Protein AF-A0A2G5T8M6-F1 (afdb_monomer)

Foldseek 3Di:
DDDPPVVVVVVVVVVVVVVVPPDVPVWCPQQVVLQVVQVVVVHDGDDAPPVVQVVVCVVQVVPLADDQDPCCCVPNDPQWNKWKWDQDPPRHTDIPPDCVQSNDNQWDHWYKDQGQYPVHGRMIMITTHGDDPDDDPPPDDDDDD

Sequence (145 aa):
MKFPLSLTAVLLICIILTMAKLPDEEFDKCRKAVNRFRKEAGLGELKEDKQETARLEKTFVPGTKNCPTKDHLKNGLDGFTVTRIGQGHRLEPVIVPNMNSILSQNVKTFACLDLDCKDHHDVFFAFIKNGVAGKSIRSGKSEKA

Mean predicted aligned error: 13.64 Å

pLDDT: mean 73.92, std 18.18, range [37.69, 93.94]

Nearest PDB structures (foldseek):
  6th6-assembly1_Ac  TM=4.012E-01  e=5.946E-01  Thermococcus kodakarensis KOD1
  7zag-assembly1_Z  TM=3.215E-01  e=6.345E-01  Pyrococcus abyssi GE5
  8bsi-assembly1_SC  TM=3.628E-01  e=8.780E-01  Giardia duodenalis
  6xu8-assembly1_AD  TM=3.619E-01  e=4.454E+00  Drosophila melanogaster

Secondary structure (DSSP, 8-state):
----HHHHHHHHHHHHHHHTTTTTTTTTHHHHHHHHHHHHTTPPPPPP-HHHHHHHHHHHSTTS--PPPHHHHHH-BTTBEEEEEEE-TTSSEEEES-STTTT-TTEEEEEEEEE--SS-SSEEEEEEEEPP-------------

Structure (mmCIF, N/CA/C/O backbone):
data_AF-A0A2G5T8M6-F1
#
_entry.id   AF-A0A2G5T8M6-F1
#
loop_
_atom_site.group_PDB
_atom_site.id
_atom_site.type_symbol
_atom_site.label_atom_id
_atom_site.label_alt_id
_atom_site.label_comp_id
_atom_site.label_asym_id
_atom_site.label_entity_id
_atom_site.label_seq_id
_atom_site.pdbx_PDB_ins_code
_atom_site.Cartn_x
_atom_site.Cartn_y
_atom_site.Cartn_z
_atom_site.occupancy
_atom_site.B_iso_or_equiv
_atom_site.auth_seq_id
_atom_site.auth_comp_id
_atom_site.auth_asym_id
_atom_site.auth_atom_id
_atom_site.pdbx_PDB_model_num
ATOM 1 N N . MET A 1 1 ? 33.771 15.531 47.118 1.00 42.00 1 MET A N 1
ATOM 2 C CA . MET A 1 1 ? 32.510 15.640 46.354 1.00 42.00 1 MET A CA 1
ATOM 3 C C . MET A 1 1 ? 32.335 14.357 45.550 1.00 42.00 1 MET A C 1
ATOM 5 O O . MET A 1 1 ? 33.109 14.122 44.635 1.00 42.00 1 MET A O 1
ATOM 9 N N . LYS A 1 2 ? 31.424 13.467 45.962 1.00 50.03 2 LYS A N 1
ATOM 10 C CA . LYS A 1 2 ? 31.137 12.210 45.252 1.00 50.03 2 LYS A CA 1
ATOM 11 C C . LYS A 1 2 ? 30.003 12.494 44.269 1.00 50.03 2 LYS A C 1
ATOM 13 O O . LYS A 1 2 ? 28.843 12.507 44.664 1.00 50.03 2 LYS A O 1
ATOM 18 N N . PHE A 1 3 ? 30.348 12.817 43.027 1.00 52.00 3 PHE A N 1
ATOM 19 C CA . PHE A 1 3 ? 29.362 12.933 41.954 1.00 52.00 3 PHE A CA 1
ATOM 20 C C . PHE A 1 3 ? 28.689 11.568 41.755 1.00 52.00 3 PHE A C 1
ATOM 22 O O . PHE A 1 3 ? 29.392 10.552 41.761 1.00 52.00 3 PHE A O 1
ATOM 29 N N . PRO A 1 4 ? 27.354 11.494 41.622 1.00 53.22 4 PRO A N 1
ATOM 30 C CA . PRO A 1 4 ? 26.682 10.216 41.507 1.00 53.22 4 PRO A CA 1
ATOM 31 C C . PRO A 1 4 ? 26.970 9.658 40.114 1.00 53.22 4 PRO A C 1
ATOM 33 O O . PRO A 1 4 ? 26.330 10.039 39.137 1.00 53.22 4 PRO A O 1
ATOM 36 N N . LEU A 1 5 ? 27.904 8.707 40.042 1.00 55.94 5 LEU A N 1
ATOM 37 C CA . LEU A 1 5 ? 28.184 7.873 38.863 1.00 55.94 5 LEU A CA 1
ATOM 38 C C . LEU A 1 5 ? 26.905 7.225 38.277 1.00 55.94 5 LEU A C 1
ATOM 40 O O . LEU A 1 5 ? 26.883 6.781 37.136 1.00 55.94 5 LEU A O 1
ATOM 44 N N . SER A 1 6 ? 25.826 7.186 39.066 1.00 62.31 6 SER A N 1
ATOM 45 C CA . SER A 1 6 ? 24.507 6.686 38.689 1.00 62.31 6 SER A CA 1
ATOM 46 C C . SER A 1 6 ? 23.722 7.624 37.766 1.00 62.31 6 SER A C 1
ATOM 48 O O . SER A 1 6 ? 22.959 7.131 36.941 1.00 62.31 6 SER A O 1
ATOM 50 N N . LEU A 1 7 ? 23.859 8.950 37.890 1.00 59.50 7 LEU A N 1
ATOM 51 C CA . LEU A 1 7 ? 23.027 9.879 37.111 1.00 59.50 7 LEU A CA 1
ATOM 52 C C . LEU A 1 7 ? 23.501 9.945 35.652 1.00 59.50 7 LEU A C 1
ATOM 54 O O . LEU A 1 7 ? 22.691 9.984 34.731 1.00 59.50 7 LEU A O 1
ATOM 58 N N . THR A 1 8 ? 24.819 9.884 35.447 1.00 65.00 8 THR A N 1
ATOM 59 C CA . THR A 1 8 ? 25.445 9.824 34.120 1.00 65.00 8 THR A CA 1
ATOM 60 C C . THR A 1 8 ? 25.131 8.516 33.398 1.00 65.00 8 THR A C 1
ATOM 62 O O . THR A 1 8 ? 24.855 8.544 32.203 1.00 65.00 8 THR A O 1
ATOM 65 N N . ALA A 1 9 ? 25.095 7.385 34.110 1.00 68.88 9 ALA A N 1
ATOM 66 C CA . ALA A 1 9 ? 24.703 6.097 33.536 1.00 68.88 9 ALA A CA 1
ATOM 67 C C . ALA A 1 9 ? 23.231 6.084 33.086 1.00 68.88 9 ALA A C 1
ATOM 69 O O . ALA A 1 9 ? 22.932 5.636 31.981 1.00 68.88 9 ALA A O 1
ATOM 70 N N . VAL A 1 10 ? 22.315 6.631 33.894 1.00 69.44 10 VAL A N 1
ATOM 71 C CA . VAL A 1 10 ? 20.891 6.743 33.527 1.00 69.44 10 VAL A CA 1
ATOM 72 C C . VAL A 1 10 ? 20.698 7.690 32.341 1.00 69.44 10 VAL A C 1
ATOM 74 O O . VAL A 1 10 ? 19.954 7.365 31.421 1.00 69.44 10 VAL A O 1
ATOM 77 N N . LEU A 1 11 ? 21.407 8.822 32.310 1.00 67.50 11 LEU A N 1
ATOM 78 C CA . LEU A 1 11 ? 21.383 9.745 31.171 1.00 67.50 11 LEU A CA 1
ATOM 79 C C . LEU A 1 11 ? 21.892 9.085 29.886 1.00 67.50 11 LEU A C 1
ATOM 81 O O . LEU A 1 11 ? 21.255 9.230 28.848 1.00 67.50 11 LEU A O 1
ATOM 85 N N . LEU A 1 12 ? 22.982 8.315 29.950 1.00 68.12 12 LEU A N 1
ATOM 86 C CA . LEU A 1 12 ? 23.502 7.573 28.799 1.00 68.12 12 LEU A CA 1
ATOM 87 C C . LEU A 1 12 ? 22.513 6.513 28.305 1.00 68.12 12 LEU A C 1
ATOM 89 O O . LEU A 1 12 ? 22.286 6.421 27.104 1.00 68.12 12 LEU A O 1
ATOM 93 N N . ILE A 1 13 ? 21.870 5.765 29.205 1.00 70.38 13 ILE A N 1
ATOM 94 C CA . ILE A 1 13 ? 20.832 4.791 28.835 1.00 70.38 13 ILE A CA 1
ATOM 95 C C . ILE A 1 13 ? 19.632 5.499 28.192 1.00 70.38 13 ILE A C 1
ATOM 97 O O . ILE A 1 13 ? 19.138 5.039 27.167 1.00 70.38 13 ILE A O 1
ATOM 101 N N . CYS A 1 14 ? 19.193 6.639 28.730 1.00 64.00 14 CYS A N 1
ATOM 102 C CA . CYS A 1 14 ? 18.116 7.435 28.140 1.00 64.00 14 CYS A CA 1
ATOM 103 C C . CYS A 1 14 ? 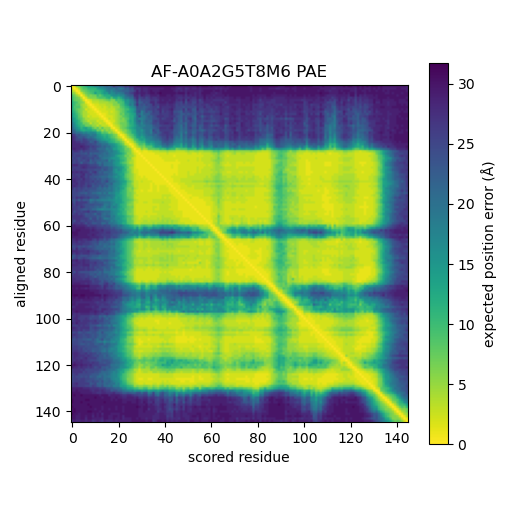18.483 7.968 26.750 1.00 64.00 14 CYS A C 1
ATOM 105 O O . CYS A 1 14 ? 17.648 7.891 25.857 1.00 64.00 14 CYS A O 1
ATOM 107 N N . ILE A 1 15 ? 19.716 8.448 26.548 1.00 65.81 15 ILE A N 1
ATOM 108 C CA . ILE A 1 15 ? 20.209 8.918 25.243 1.00 65.81 15 ILE A CA 1
ATOM 109 C C . ILE A 1 15 ? 20.293 7.759 24.242 1.00 65.81 15 ILE A C 1
ATOM 111 O O . ILE A 1 15 ? 19.884 7.904 23.095 1.00 65.81 15 ILE A O 1
ATOM 115 N N . ILE A 1 16 ? 20.777 6.589 24.663 1.00 64.00 16 ILE A N 1
ATOM 116 C CA . ILE A 1 16 ? 20.832 5.396 23.807 1.00 64.00 16 ILE A CA 1
ATOM 117 C C . ILE A 1 16 ? 19.413 4.928 23.453 1.00 64.00 16 ILE A C 1
ATOM 119 O O . ILE A 1 16 ? 19.153 4.596 22.301 1.00 64.00 16 ILE A O 1
ATOM 123 N N . LEU A 1 17 ? 18.470 4.956 24.401 1.00 59.03 17 LEU A N 1
ATOM 124 C CA . LEU A 1 17 ? 17.067 4.592 24.168 1.00 59.03 17 LEU A CA 1
ATOM 125 C C . LEU A 1 17 ? 16.308 5.605 23.299 1.00 59.03 17 LEU A C 1
ATOM 127 O O . LEU A 1 17 ? 15.393 5.204 22.580 1.00 59.03 17 LEU A O 1
ATOM 131 N N . THR A 1 18 ? 16.644 6.898 23.353 1.00 56.44 18 THR A N 1
ATOM 132 C CA . THR A 1 18 ? 16.053 7.906 22.459 1.00 56.44 18 THR A CA 1
ATOM 133 C C . THR A 1 18 ? 16.664 7.845 21.065 1.00 56.44 18 THR A C 1
ATOM 135 O O . THR A 1 18 ? 15.915 7.885 20.098 1.00 56.44 18 THR A O 1
ATOM 138 N N . MET A 1 19 ? 17.980 7.654 20.940 1.00 53.56 19 MET A N 1
ATOM 139 C CA . MET A 1 19 ? 18.649 7.486 19.643 1.00 53.56 19 MET A CA 1
ATOM 140 C C . MET A 1 19 ? 18.258 6.169 18.952 1.00 53.56 19 MET A C 1
ATOM 142 O O . MET A 1 19 ? 18.075 6.148 17.741 1.00 53.56 19 MET A O 1
ATOM 146 N N . ALA A 1 20 ? 18.033 5.085 19.704 1.00 52.62 20 ALA A N 1
ATOM 147 C CA . ALA A 1 20 ? 17.538 3.816 19.157 1.00 52.62 20 ALA A CA 1
ATOM 148 C C . ALA A 1 20 ? 16.081 3.884 18.652 1.00 52.62 20 ALA A C 1
ATOM 150 O O . ALA A 1 20 ? 15.625 2.962 17.980 1.00 52.62 20 ALA A O 1
ATOM 151 N N . LYS A 1 21 ? 15.340 4.956 18.972 1.00 46.03 21 LYS A N 1
ATOM 152 C CA . LYS A 1 21 ? 13.961 5.178 18.509 1.00 46.03 21 LYS A CA 1
ATOM 153 C C . LYS A 1 21 ? 13.849 5.967 17.204 1.00 46.03 21 LYS A C 1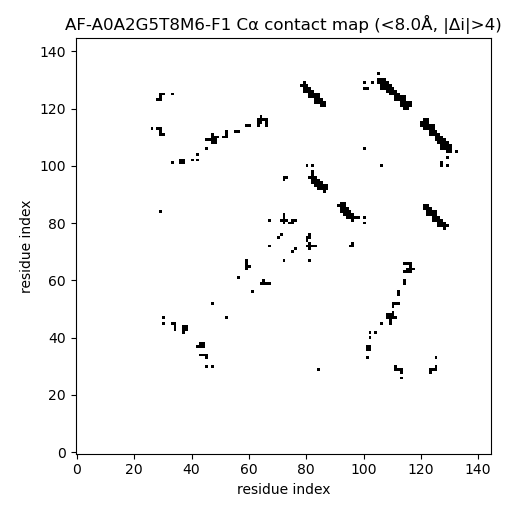
ATOM 155 O O . LYS A 1 21 ? 12.729 6.148 16.736 1.00 46.03 21 LYS A O 1
ATOM 160 N N . LEU A 1 22 ? 14.952 6.413 16.602 1.00 49.09 22 LEU A N 1
ATOM 161 C CA . LEU A 1 22 ? 14.919 7.054 15.286 1.00 49.09 22 LEU A CA 1
ATOM 162 C C . LEU A 1 22 ? 15.501 6.120 14.220 1.00 49.09 22 LEU A C 1
ATOM 164 O O . LEU A 1 22 ? 16.714 6.053 14.036 1.00 49.09 22 LEU A O 1
ATOM 168 N N . PRO A 1 23 ? 14.610 5.399 13.520 1.00 44.50 23 PRO A N 1
ATOM 169 C CA . PRO A 1 23 ? 14.640 5.485 12.062 1.00 44.50 23 PRO A CA 1
ATOM 170 C C . PRO A 1 23 ? 13.253 5.707 11.429 1.00 44.50 23 PRO A C 1
ATOM 172 O O . PRO A 1 23 ? 13.159 5.803 10.212 1.00 44.50 23 PRO A O 1
ATOM 175 N N . ASP A 1 24 ? 12.173 5.829 12.208 1.00 45.50 24 ASP A N 1
ATOM 176 C CA . ASP A 1 24 ? 10.802 5.820 11.660 1.00 45.50 24 ASP A CA 1
ATOM 177 C C . ASP A 1 24 ? 10.415 7.077 10.844 1.00 45.50 24 ASP A C 1
ATOM 179 O O . ASP A 1 24 ? 9.384 7.071 10.170 1.00 45.50 24 ASP A O 1
ATOM 183 N N . GLU A 1 25 ? 11.198 8.164 10.874 1.00 44.16 25 GLU A N 1
ATOM 184 C CA . GLU A 1 25 ? 10.837 9.404 10.164 1.00 44.16 25 GLU A CA 1
ATOM 185 C C . GLU A 1 25 ? 11.123 9.381 8.652 1.00 44.16 25 GLU A C 1
ATOM 187 O O . GLU A 1 25 ? 10.387 10.032 7.901 1.00 44.16 25 GLU A O 1
ATOM 192 N N . GLU A 1 26 ? 12.121 8.623 8.180 1.00 44.72 26 GLU A N 1
ATOM 193 C CA . GLU A 1 26 ? 12.451 8.558 6.744 1.00 44.72 26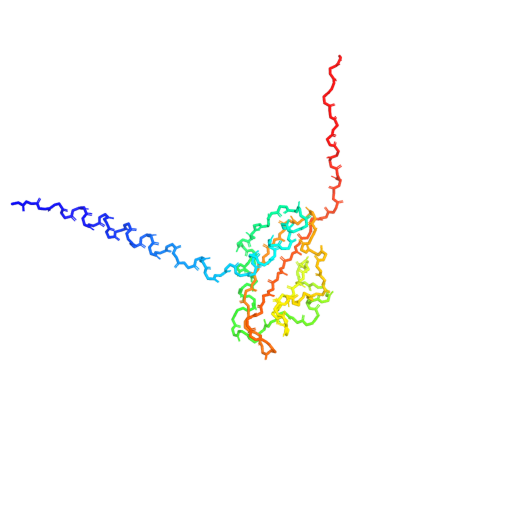 GLU A CA 1
ATOM 194 C C . GLU A 1 26 ? 11.577 7.570 5.956 1.00 44.72 26 GLU A C 1
ATOM 196 O O . GLU A 1 26 ? 11.303 7.817 4.781 1.00 44.72 26 GLU A O 1
ATOM 201 N N . PHE A 1 27 ? 11.059 6.516 6.598 1.00 51.91 27 PHE A N 1
ATOM 202 C CA . PHE A 1 27 ? 10.323 5.419 5.942 1.00 51.91 27 PHE A CA 1
ATOM 203 C C . PHE A 1 27 ? 8.816 5.668 5.747 1.00 51.91 27 PHE A C 1
ATOM 205 O O . PHE A 1 27 ? 8.073 4.775 5.353 1.00 51.91 27 PHE A O 1
ATOM 212 N N . ASP A 1 28 ? 8.329 6.881 6.015 1.00 73.56 28 ASP A N 1
ATOM 213 C CA . ASP A 1 28 ? 6.888 7.161 6.063 1.00 73.56 28 ASP A CA 1
ATOM 214 C C . ASP A 1 28 ? 6.328 7.820 4.785 1.00 73.56 28 ASP A C 1
ATOM 216 O O . ASP A 1 28 ? 5.219 8.355 4.779 1.00 73.56 28 ASP A O 1
ATOM 220 N N . LYS A 1 29 ? 7.084 7.865 3.681 1.00 81.94 29 LYS A N 1
ATOM 221 C CA . LYS A 1 29 ? 6.657 8.609 2.480 1.00 81.94 29 LYS A CA 1
ATOM 222 C C . LYS A 1 29 ? 5.441 7.964 1.816 1.00 81.94 29 LYS A C 1
ATOM 224 O O . LYS A 1 29 ? 4.459 8.666 1.552 1.00 81.94 29 LYS A O 1
ATOM 229 N N . CYS A 1 30 ? 5.459 6.644 1.621 1.00 86.50 30 CYS A N 1
ATOM 230 C CA . CYS A 1 30 ? 4.326 5.902 1.066 1.00 86.50 30 CYS A CA 1
ATOM 231 C C . CYS A 1 30 ? 3.050 6.083 1.900 1.00 86.50 30 CYS A C 1
ATOM 233 O O . CYS A 1 30 ? 2.013 6.504 1.377 1.00 86.50 30 CYS A O 1
ATOM 235 N N . ARG A 1 31 ? 3.116 5.837 3.215 1.00 89.81 31 ARG A N 1
ATOM 236 C CA . ARG A 1 31 ? 1.948 5.945 4.097 1.00 89.81 31 ARG A CA 1
ATOM 237 C C . ARG A 1 31 ? 1.432 7.375 4.191 1.00 89.81 31 ARG A C 1
ATOM 239 O O . ARG A 1 31 ? 0.220 7.572 4.090 1.00 89.81 31 ARG A O 1
ATOM 246 N N . LYS A 1 32 ? 2.308 8.380 4.292 1.00 88.31 32 LYS A N 1
ATOM 247 C CA . LYS A 1 32 ? 1.905 9.797 4.222 1.00 88.31 32 LYS A CA 1
ATOM 248 C C . LYS A 1 32 ? 1.185 10.119 2.912 1.00 88.31 32 LYS A C 1
ATOM 250 O O . LYS A 1 32 ? 0.149 10.782 2.946 1.00 88.31 32 LYS A O 1
ATOM 255 N N . ALA A 1 33 ? 1.67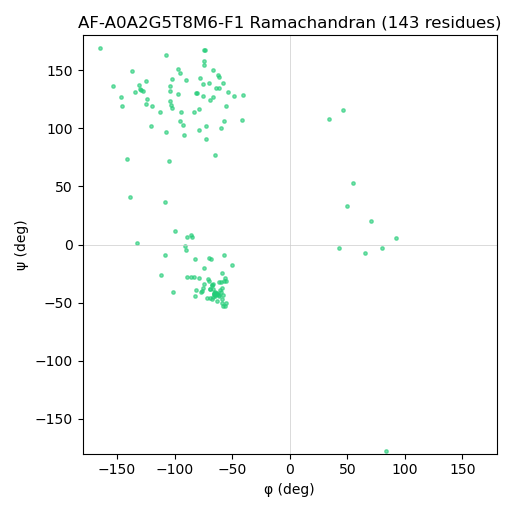9 9.633 1.771 1.00 86.69 33 ALA A N 1
ATOM 256 C CA . ALA A 1 33 ? 1.036 9.857 0.477 1.00 86.69 33 ALA A CA 1
ATOM 257 C C . ALA A 1 33 ? -0.361 9.218 0.412 1.00 86.69 33 ALA A C 1
ATOM 259 O O . ALA A 1 33 ? -1.328 9.893 0.061 1.00 86.69 33 ALA A O 1
ATOM 260 N N . VAL A 1 34 ? -0.486 7.950 0.815 1.00 89.81 34 VAL A N 1
ATOM 261 C CA . VAL A 1 34 ? -1.768 7.226 0.867 1.00 89.81 34 VAL A CA 1
ATOM 262 C C . VAL A 1 34 ? -2.765 7.931 1.790 1.00 89.81 34 VAL A C 1
ATOM 264 O O . VAL A 1 34 ? -3.916 8.159 1.410 1.00 89.81 34 VAL A O 1
ATOM 267 N N . ASN A 1 35 ? -2.331 8.322 2.988 1.00 92.00 35 ASN A N 1
ATOM 268 C CA . ASN A 1 35 ? -3.199 8.965 3.971 1.00 92.00 35 ASN A CA 1
ATOM 269 C C . ASN A 1 35 ? -3.600 10.387 3.575 1.00 92.00 35 ASN A C 1
ATOM 271 O O . ASN A 1 35 ? -4.722 10.792 3.877 1.00 92.00 35 ASN A O 1
ATOM 275 N N . ARG A 1 36 ? -2.762 11.119 2.829 1.00 89.56 36 ARG A N 1
ATOM 276 C CA . ARG A 1 36 ? -3.146 12.410 2.242 1.00 89.56 36 ARG A CA 1
ATOM 277 C C . ARG A 1 36 ? -4.354 12.260 1.318 1.00 89.56 36 ARG A C 1
ATOM 279 O O . ARG A 1 36 ? -5.346 12.955 1.513 1.00 89.56 36 ARG A O 1
ATOM 286 N N . PHE A 1 37 ? -4.314 11.306 0.388 1.00 88.50 37 PHE A N 1
ATOM 287 C CA . PHE A 1 37 ? -5.435 11.050 -0.523 1.00 88.50 37 PHE A CA 1
ATOM 288 C C . PHE A 1 37 ? -6.721 10.670 0.207 1.00 88.50 37 PHE A C 1
ATOM 290 O O . PHE A 1 37 ? -7.811 11.116 -0.144 1.00 88.50 37 PHE A O 1
ATOM 297 N N . ARG A 1 38 ? -6.604 9.842 1.247 1.00 92.56 38 ARG A N 1
ATOM 298 C CA . ARG A 1 38 ? -7.756 9.447 2.062 1.00 92.56 38 ARG A CA 1
ATOM 299 C C . ARG A 1 38 ? -8.341 10.628 2.821 1.00 92.56 38 ARG A C 1
ATOM 301 O O . ARG A 1 38 ? -9.557 10.794 2.821 1.00 92.56 38 ARG A O 1
ATOM 308 N N . LYS A 1 39 ? -7.489 11.472 3.401 1.00 92.38 39 LYS A N 1
ATOM 309 C CA . LYS A 1 39 ? -7.903 12.686 4.105 1.00 92.38 39 LYS A CA 1
ATOM 310 C C . LYS A 1 39 ? -8.630 13.661 3.178 1.00 92.38 39 LYS A C 1
ATOM 312 O O . LYS A 1 39 ? -9.674 14.177 3.561 1.00 92.38 39 LYS A O 1
ATOM 317 N N . GLU A 1 40 ? -8.119 13.876 1.966 1.00 90.06 40 GLU A N 1
ATOM 318 C CA . GLU A 1 40 ? -8.772 14.706 0.939 1.00 90.06 40 GLU A CA 1
ATOM 319 C C . GLU A 1 40 ? -10.160 14.168 0.556 1.00 90.06 40 GLU A C 1
ATOM 321 O O . GLU A 1 40 ? -11.079 14.944 0.311 1.00 90.06 40 GLU A O 1
ATOM 326 N N . ALA A 1 41 ? -10.345 12.847 0.593 1.00 90.06 41 ALA A N 1
ATOM 327 C CA . ALA A 1 41 ? -11.632 12.189 0.378 1.00 90.06 41 ALA A CA 1
ATOM 328 C C . ALA A 1 41 ? -12.519 12.086 1.640 1.00 90.06 41 ALA A C 1
ATOM 330 O O . ALA A 1 41 ? -13.556 11.422 1.605 1.00 90.06 41 ALA A O 1
ATOM 331 N N . GLY A 1 42 ? -12.128 12.692 2.768 1.00 92.38 42 GLY A N 1
ATOM 332 C CA . GLY A 1 42 ? -12.881 12.631 4.028 1.00 92.38 42 GLY A CA 1
ATOM 333 C C . GLY A 1 42 ? -12.855 11.261 4.721 1.00 92.38 42 GLY A C 1
ATOM 334 O O . GLY A 1 42 ? -13.724 10.962 5.539 1.00 92.38 42 GLY A O 1
ATOM 335 N N . LEU A 1 43 ? -11.879 10.413 4.395 1.00 93.19 43 LEU A N 1
ATOM 336 C CA . LEU A 1 43 ? -11.692 9.088 4.981 1.00 93.19 43 LEU A CA 1
ATOM 337 C C . LEU A 1 43 ? -10.651 9.115 6.104 1.00 93.19 43 LEU A C 1
ATOM 339 O O . LEU A 1 43 ? -9.695 9.888 6.083 1.00 93.19 43 LEU A O 1
ATOM 343 N N . GLY A 1 44 ? -10.809 8.204 7.066 1.00 91.38 44 GLY A N 1
ATOM 344 C CA . GLY A 1 44 ? -9.826 8.001 8.129 1.00 91.38 44 GLY A CA 1
ATOM 345 C C . GLY A 1 44 ? -8.497 7.449 7.605 1.00 91.38 44 GLY A C 1
ATOM 346 O O . GLY A 1 44 ? -8.466 6.702 6.619 1.00 91.38 44 GLY A O 1
ATOM 347 N N . GLU A 1 45 ? -7.412 7.798 8.293 1.00 92.88 45 GLU A N 1
ATOM 348 C CA . GLU A 1 45 ? -6.059 7.319 8.003 1.00 92.88 45 GLU A CA 1
ATOM 349 C C . GLU A 1 45 ? -5.941 5.799 8.163 1.00 92.88 45 GLU A C 1
ATOM 351 O O . GLU A 1 45 ? -6.560 5.189 9.039 1.00 92.88 45 GLU A O 1
ATOM 356 N N . LEU A 1 46 ? -5.113 5.187 7.320 1.00 91.62 46 LEU A N 1
ATOM 357 C CA . LEU A 1 46 ? -4.733 3.789 7.437 1.00 91.62 46 LEU A CA 1
ATOM 358 C C . LEU A 1 46 ? -3.488 3.656 8.304 1.00 91.62 46 LEU A C 1
ATOM 360 O O . LEU A 1 46 ? -2.546 4.450 8.218 1.00 91.62 46 LEU A O 1
ATOM 364 N N . LYS A 1 47 ? -3.486 2.596 9.107 1.00 91.62 47 LYS A N 1
ATOM 365 C CA . LYS A 1 47 ? -2.320 2.129 9.850 1.00 91.62 47 LYS A CA 1
ATOM 366 C C . LYS A 1 47 ? -1.764 0.906 9.145 1.00 91.62 47 LYS A C 1
ATOM 368 O O . LYS A 1 47 ? -2.533 0.044 8.724 1.00 91.62 47 LYS A O 1
ATOM 373 N N . GLU A 1 48 ? -0.448 0.852 9.011 1.00 92.12 48 GLU A N 1
ATOM 374 C CA . GLU A 1 48 ? 0.208 -0.297 8.401 1.00 92.12 48 GLU A CA 1
ATOM 375 C C . GLU A 1 48 ? 0.129 -1.536 9.290 1.00 92.12 48 GLU A C 1
ATOM 377 O O . GLU A 1 48 ? 0.324 -1.475 10.508 1.00 92.12 48 GLU A O 1
ATOM 382 N N . ASP A 1 49 ? -0.112 -2.671 8.650 1.00 93.75 49 ASP A N 1
ATOM 383 C CA . ASP A 1 49 ? 0.083 -3.989 9.221 1.00 93.75 49 ASP A CA 1
ATOM 384 C C . ASP A 1 49 ? 1.577 -4.318 9.172 1.00 93.75 49 ASP A C 1
ATOM 386 O O . ASP A 1 49 ? 2.111 -4.738 8.147 1.00 93.75 49 ASP A O 1
ATOM 390 N N . LYS A 1 50 ? 2.260 -4.117 10.303 1.00 90.94 50 LYS A N 1
ATOM 391 C CA . LYS A 1 50 ? 3.713 -4.312 10.410 1.00 90.94 50 LYS A CA 1
ATOM 392 C C . LYS A 1 50 ? 4.160 -5.725 10.026 1.00 90.94 50 LYS A C 1
ATOM 394 O O . LYS A 1 50 ? 5.275 -5.891 9.537 1.00 90.94 50 LYS A O 1
ATOM 399 N N . GLN A 1 51 ? 3.325 -6.737 10.266 1.00 92.38 51 GLN A N 1
ATOM 400 C CA . GLN A 1 51 ? 3.666 -8.119 9.942 1.00 92.38 51 GLN A CA 1
ATOM 401 C C . GLN A 1 51 ? 3.632 -8.336 8.428 1.00 92.38 51 GLN A C 1
ATOM 403 O O . GLN A 1 51 ? 4.570 -8.909 7.870 1.00 92.38 51 GLN A O 1
ATOM 408 N N . GLU A 1 52 ? 2.585 -7.854 7.760 1.00 93.56 52 GLU A N 1
ATOM 409 C CA . GLU A 1 52 ? 2.489 -7.946 6.303 1.00 93.56 52 GLU A CA 1
ATOM 410 C C . GLU A 1 52 ? 3.505 -7.039 5.601 1.00 93.56 52 GLU A C 1
ATOM 412 O O . GLU A 1 52 ? 4.111 -7.487 4.628 1.00 93.56 52 GLU A O 1
ATOM 417 N N . THR A 1 53 ? 3.774 -5.831 6.116 1.00 91.75 53 THR A N 1
ATOM 418 C CA . THR A 1 53 ? 4.851 -4.966 5.604 1.00 91.75 53 THR A CA 1
ATOM 419 C C . THR A 1 53 ? 6.188 -5.709 5.644 1.00 91.75 53 THR A C 1
ATOM 421 O O . THR A 1 53 ? 6.805 -5.893 4.599 1.00 91.75 53 THR A O 1
ATOM 424 N N . ALA A 1 54 ? 6.587 -6.267 6.793 1.00 90.19 54 ALA A N 1
ATOM 425 C CA . ALA A 1 54 ? 7.848 -7.006 6.912 1.00 90.19 54 ALA A CA 1
ATOM 426 C C . ALA A 1 54 ? 7.915 -8.254 6.005 1.00 90.19 54 ALA A C 1
ATOM 428 O O . ALA A 1 54 ? 8.987 -8.637 5.524 1.00 90.19 54 ALA A O 1
ATOM 429 N N . ARG A 1 55 ? 6.780 -8.923 5.755 1.00 91.88 55 ARG A N 1
ATOM 430 C CA . ARG A 1 55 ? 6.702 -10.057 4.816 1.00 91.88 55 ARG A CA 1
ATOM 431 C C . ARG A 1 55 ? 6.945 -9.605 3.375 1.00 91.88 55 ARG A C 1
ATOM 433 O O . ARG A 1 55 ? 7.693 -10.257 2.642 1.00 91.88 55 ARG A O 1
ATOM 440 N N . LEU A 1 56 ? 6.321 -8.502 2.971 1.00 91.12 56 LEU A N 1
ATOM 441 C CA . LEU A 1 56 ? 6.469 -7.933 1.634 1.00 91.12 56 LEU A CA 1
ATOM 442 C C . LEU A 1 56 ? 7.874 -7.347 1.438 1.00 91.12 56 LEU A C 1
ATOM 444 O O . LEU A 1 56 ? 8.475 -7.570 0.389 1.00 91.12 56 LEU A O 1
ATOM 448 N N . GLU A 1 57 ? 8.455 -6.714 2.459 1.00 88.44 57 GLU A N 1
ATOM 449 C CA . GLU A 1 57 ? 9.853 -6.267 2.447 1.00 88.44 57 GLU A CA 1
ATOM 450 C C . GLU A 1 57 ? 10.798 -7.429 2.153 1.00 88.44 57 GLU A C 1
ATOM 452 O O . GLU A 1 57 ? 11.583 -7.360 1.215 1.00 88.44 57 GLU A O 1
ATOM 457 N N . LYS A 1 58 ? 10.677 -8.555 2.865 1.00 86.31 58 LYS A N 1
ATOM 458 C CA . LYS A 1 58 ? 11.492 -9.754 2.588 1.00 86.31 58 LYS A CA 1
ATOM 459 C C . LYS A 1 58 ? 11.315 -10.299 1.171 1.00 86.31 58 LYS A C 1
ATOM 461 O O . LYS A 1 58 ? 12.204 -10.983 0.674 1.00 86.31 58 LYS A O 1
ATOM 466 N N . THR A 1 59 ? 10.183 -10.021 0.534 1.00 85.62 59 THR A N 1
ATOM 467 C CA . THR A 1 59 ? 9.891 -10.472 -0.830 1.00 85.62 59 THR A CA 1
ATOM 468 C C . THR A 1 59 ? 10.545 -9.565 -1.875 1.00 85.62 59 THR A C 1
ATOM 470 O O . THR A 1 59 ? 11.051 -10.056 -2.883 1.00 85.62 59 THR A O 1
ATOM 473 N N . PHE A 1 60 ? 10.555 -8.250 -1.639 1.00 84.75 60 PHE A N 1
ATOM 474 C CA . PHE A 1 60 ? 10.911 -7.253 -2.655 1.00 84.75 60 PHE A CA 1
ATOM 475 C C . PHE A 1 60 ? 12.230 -6.510 -2.400 1.00 84.75 60 PHE A C 1
ATOM 477 O O . PHE A 1 60 ? 12.877 -6.069 -3.350 1.00 84.75 60 PHE A O 1
ATOM 484 N N . VAL A 1 61 ? 12.665 -6.396 -1.145 1.00 76.06 61 VAL A N 1
ATOM 485 C CA . VAL A 1 61 ? 13.881 -5.666 -0.750 1.00 76.06 61 VAL A CA 1
ATOM 486 C C . VAL A 1 61 ? 15.168 -6.438 -1.056 1.00 76.06 61 VAL A C 1
ATOM 488 O O . VAL A 1 61 ? 16.109 -5.794 -1.526 1.00 76.06 61 VAL A O 1
ATOM 491 N N . PRO A 1 62 ? 15.276 -7.775 -0.863 1.00 66.25 62 PRO A N 1
ATOM 492 C CA . PRO A 1 62 ? 16.503 -8.493 -1.193 1.00 66.25 62 PRO A CA 1
ATOM 493 C C . PRO A 1 62 ? 16.858 -8.350 -2.679 1.00 66.25 62 PRO A C 1
ATOM 495 O O . PRO A 1 62 ? 16.310 -9.018 -3.554 1.00 66.25 62 PRO A O 1
ATOM 498 N N . GLY A 1 63 ? 17.802 -7.450 -2.950 1.00 55.53 63 GLY A N 1
ATOM 499 C CA . GLY A 1 63 ? 18.376 -7.204 -4.263 1.00 55.53 63 GLY A CA 1
ATOM 500 C C . GLY A 1 63 ? 17.729 -6.114 -5.118 1.00 55.53 63 GLY A C 1
ATOM 501 O O . GLY A 1 63 ? 18.162 -6.051 -6.264 1.00 55.53 63 GLY A O 1
ATOM 502 N N . THR A 1 64 ? 16.745 -5.330 -4.627 1.00 56.56 64 THR A N 1
ATOM 503 C CA . THR A 1 64 ? 16.037 -4.156 -5.245 1.00 56.56 64 THR A CA 1
ATOM 504 C C . THR A 1 64 ? 15.620 -4.240 -6.730 1.00 56.56 64 THR A C 1
ATOM 506 O O . THR A 1 64 ? 14.926 -3.386 -7.259 1.00 56.56 64 THR A O 1
ATOM 509 N N . LYS A 1 65 ? 15.943 -5.322 -7.437 1.00 56.78 65 LYS A N 1
ATOM 510 C CA . LYS A 1 65 ? 15.628 -5.567 -8.848 1.00 56.78 65 LYS A CA 1
ATOM 511 C C . LYS A 1 65 ? 14.210 -6.099 -9.040 1.00 56.78 65 LYS A C 1
ATOM 513 O O . LYS A 1 65 ? 13.747 -6.148 -10.178 1.00 56.78 65 LYS A O 1
ATOM 518 N N . ASN A 1 66 ? 13.551 -6.501 -7.956 1.00 70.69 66 ASN A N 1
ATOM 519 C CA . ASN A 1 66 ? 12.241 -7.131 -7.960 1.00 70.69 66 ASN A CA 1
ATOM 520 C C . ASN A 1 66 ? 11.200 -6.122 -7.484 1.00 70.69 66 ASN A C 1
ATOM 522 O O . ASN A 1 66 ? 10.688 -6.227 -6.379 1.00 70.69 66 ASN A O 1
ATOM 526 N N . CYS A 1 67 ? 10.884 -5.128 -8.304 1.00 82.38 67 CYS A N 1
ATOM 527 C CA . CYS A 1 67 ? 9.679 -4.348 -8.052 1.00 82.38 67 CYS A CA 1
ATOM 528 C C . CYS A 1 67 ? 8.429 -5.152 -8.422 1.00 82.38 67 CYS A C 1
ATOM 530 O O . CYS A 1 67 ? 8.505 -6.036 -9.287 1.00 82.38 67 CYS A O 1
ATOM 532 N N . PRO A 1 68 ? 7.268 -4.854 -7.810 1.00 87.50 68 PRO A N 1
ATOM 533 C CA . PRO A 1 68 ? 6.002 -5.414 -8.250 1.00 87.50 68 PRO A CA 1
ATOM 534 C C . PRO A 1 68 ? 5.832 -5.283 -9.769 1.00 87.50 68 PRO A C 1
ATOM 536 O O . PRO A 1 68 ? 6.020 -4.213 -10.350 1.00 87.50 68 PRO A O 1
ATOM 539 N N . THR A 1 69 ? 5.518 -6.401 -10.423 1.00 86.38 69 THR A N 1
ATOM 540 C CA . THR A 1 69 ? 5.439 -6.478 -11.883 1.00 86.38 69 THR A CA 1
ATOM 541 C C . THR A 1 69 ? 4.173 -5.793 -12.402 1.00 86.38 69 THR A C 1
ATOM 543 O O . THR A 1 69 ? 3.230 -5.528 -11.655 1.00 86.38 69 THR A O 1
ATOM 546 N N . LYS A 1 70 ? 4.097 -5.566 -13.721 1.00 83.75 70 LYS A N 1
ATOM 547 C CA . LYS A 1 70 ? 2.852 -5.112 -14.368 1.00 83.75 70 LYS A CA 1
ATOM 548 C C . LYS A 1 70 ? 1.676 -6.055 -14.089 1.00 83.75 70 LYS A C 1
ATOM 550 O O . LYS A 1 70 ? 0.543 -5.591 -14.006 1.00 83.75 70 LYS A O 1
ATOM 555 N N . ASP A 1 71 ? 1.949 -7.351 -13.932 1.00 85.00 71 ASP A N 1
ATOM 556 C CA . ASP A 1 71 ? 0.935 -8.342 -13.584 1.00 85.00 71 ASP A CA 1
ATOM 557 C C . ASP A 1 71 ? 0.429 -8.149 -12.150 1.00 85.00 71 ASP A C 1
ATOM 559 O O . ASP A 1 71 ? -0.777 -8.043 -11.952 1.00 85.00 71 ASP A O 1
ATOM 563 N N . HIS A 1 72 ? 1.328 -7.945 -11.176 1.00 89.38 72 HIS A N 1
ATOM 564 C CA . HIS A 1 72 ? 0.940 -7.633 -9.792 1.00 89.38 72 HIS A CA 1
ATOM 565 C C . HIS A 1 72 ? 0.102 -6.352 -9.699 1.00 89.38 72 HIS A C 1
ATOM 567 O O . HIS A 1 72 ? -0.847 -6.287 -8.922 1.00 89.38 72 HIS A O 1
ATOM 573 N N . LEU A 1 73 ? 0.419 -5.333 -10.506 1.00 86.69 73 LEU A N 1
ATOM 574 C CA . LEU A 1 73 ? -0.380 -4.106 -10.572 1.00 86.69 73 LEU A CA 1
ATOM 575 C C . LEU A 1 73 ? -1.765 -4.351 -11.180 1.00 86.69 73 LEU A C 1
ATOM 577 O O . LEU A 1 73 ? -2.724 -3.712 -10.772 1.00 86.69 73 LEU A O 1
ATOM 581 N N . LYS A 1 74 ? -1.895 -5.256 -12.155 1.00 84.88 74 LYS A N 1
ATOM 582 C CA . LYS A 1 74 ? -3.168 -5.519 -12.840 1.00 84.88 74 LYS A CA 1
ATOM 583 C C . LYS A 1 74 ? -4.075 -6.475 -12.062 1.00 84.88 74 LYS A C 1
ATOM 585 O O . LYS A 1 74 ? -5.274 -6.234 -11.970 1.00 84.88 74 LYS A O 1
ATOM 590 N N . ASN A 1 75 ? -3.501 -7.552 -11.538 1.00 86.75 75 ASN A N 1
ATOM 591 C CA . ASN A 1 75 ? -4.226 -8.688 -10.970 1.00 86.75 75 ASN A CA 1
ATOM 592 C C . ASN A 1 75 ? -4.116 -8.764 -9.440 1.00 86.75 75 ASN A C 1
ATOM 594 O O . ASN A 1 75 ? -4.834 -9.539 -8.810 1.00 86.75 75 ASN A O 1
ATOM 598 N N . GLY A 1 76 ? -3.253 -7.948 -8.835 1.00 88.69 76 GLY A N 1
ATOM 599 C CA . GLY A 1 76 ? -2.944 -8.023 -7.415 1.00 88.69 76 GLY A CA 1
ATOM 600 C C . GLY A 1 76 ? -1.878 -9.070 -7.086 1.00 88.69 76 GLY A C 1
ATOM 601 O O . GLY A 1 76 ? -1.311 -9.722 -7.960 1.00 88.69 76 GLY A O 1
ATOM 602 N N . LEU A 1 77 ? -1.594 -9.215 -5.794 1.00 91.19 77 LEU A N 1
ATOM 603 C CA . LEU A 1 77 ? -0.616 -10.161 -5.250 1.00 91.19 77 LEU A CA 1
ATOM 604 C C . LEU A 1 77 ? -1.097 -10.658 -3.889 1.00 91.19 77 LEU A C 1
ATOM 606 O O . LEU A 1 77 ? -1.384 -9.843 -3.021 1.00 91.19 77 LEU A O 1
ATOM 610 N N . ASP A 1 78 ? -1.176 -11.971 -3.668 1.00 90.00 78 ASP A N 1
ATOM 611 C CA . ASP A 1 78 ? -1.607 -12.565 -2.388 1.00 90.00 78 ASP A CA 1
ATOM 612 C C . ASP A 1 78 ? -2.926 -11.982 -1.836 1.00 90.00 78 ASP A C 1
ATOM 614 O O . ASP A 1 78 ? -3.102 -11.821 -0.625 1.00 90.00 78 ASP A O 1
ATOM 618 N N . GLY A 1 79 ? -3.848 -11.603 -2.727 1.00 89.25 79 GLY A N 1
ATOM 619 C CA . GLY A 1 79 ? -5.113 -10.940 -2.392 1.00 89.25 79 GLY A CA 1
ATOM 620 C C . GLY A 1 79 ? -5.014 -9.432 -2.122 1.00 89.25 79 GLY A C 1
ATOM 621 O O . GLY A 1 79 ? -6.039 -8.795 -1.893 1.00 89.25 79 GLY A O 1
ATOM 622 N N . PHE A 1 80 ? -3.819 -8.840 -2.153 1.00 92.50 80 PHE A N 1
ATOM 623 C CA . PHE A 1 80 ? -3.646 -7.390 -2.166 1.00 92.50 80 PHE A CA 1
ATOM 624 C C . PHE A 1 80 ? -3.962 -6.820 -3.543 1.00 92.50 80 PHE A C 1
ATOM 626 O O . PHE A 1 80 ? -3.501 -7.331 -4.560 1.00 92.50 80 PHE A O 1
ATOM 633 N N . THR A 1 81 ? -4.658 -5.688 -3.562 1.00 92.38 81 THR A N 1
ATOM 634 C CA . THR A 1 81 ? -4.529 -4.745 -4.674 1.00 92.38 81 THR A CA 1
ATOM 635 C C . THR A 1 81 ? -3.207 -4.008 -4.507 1.00 92.38 81 THR A C 1
ATOM 637 O O . THR A 1 81 ? -2.947 -3.470 -3.428 1.00 92.38 81 THR A O 1
ATOM 640 N N . VAL A 1 82 ? -2.381 -3.998 -5.552 1.00 90.81 82 VAL A N 1
ATOM 641 C CA . VAL A 1 82 ? -1.076 -3.330 -5.544 1.00 90.81 82 VAL A CA 1
ATOM 642 C C . VAL A 1 82 ? -1.181 -2.039 -6.338 1.00 90.81 82 VAL A C 1
ATOM 644 O O . VAL A 1 82 ? -1.544 -2.055 -7.513 1.00 90.81 82 VAL A O 1
ATOM 647 N N . THR A 1 83 ? -0.844 -0.927 -5.698 1.00 90.12 83 THR A N 1
ATOM 648 C CA . THR A 1 83 ? -0.876 0.398 -6.306 1.00 90.12 83 THR A CA 1
ATOM 649 C C . THR A 1 83 ? 0.522 0.998 -6.281 1.00 90.12 83 THR A C 1
ATOM 651 O O . THR A 1 83 ? 1.090 1.213 -5.214 1.00 90.12 83 THR A O 1
ATOM 654 N N . ARG A 1 84 ? 1.068 1.295 -7.459 1.00 87.81 84 ARG A N 1
ATOM 655 C CA . ARG A 1 84 ? 2.293 2.079 -7.622 1.00 87.81 84 ARG A CA 1
ATOM 656 C C . ARG A 1 84 ? 1.955 3.560 -7.496 1.00 87.81 84 ARG A C 1
ATOM 658 O O . ARG A 1 84 ? 1.045 4.033 -8.172 1.00 87.81 84 ARG A O 1
ATOM 665 N N . ILE A 1 85 ? 2.707 4.269 -6.667 1.00 84.56 85 ILE A N 1
ATOM 666 C CA . ILE A 1 85 ? 2.655 5.714 -6.464 1.00 84.56 85 ILE A CA 1
ATOM 667 C C . ILE A 1 85 ? 4.048 6.236 -6.829 1.00 84.56 85 ILE A C 1
ATOM 669 O O . ILE A 1 85 ? 5.004 6.065 -6.077 1.00 84.56 85 ILE A O 1
ATOM 673 N N . GLY A 1 86 ? 4.179 6.810 -8.021 1.00 73.81 86 GLY A N 1
ATOM 674 C CA . GLY A 1 86 ? 5.423 7.438 -8.480 1.00 73.81 86 GLY A CA 1
ATOM 675 C C . GLY A 1 86 ? 5.312 8.957 -8.508 1.00 73.81 86 GLY A C 1
ATOM 676 O O . GLY A 1 86 ? 4.207 9.497 -8.528 1.00 73.81 86 GLY A O 1
ATOM 677 N N . GLN A 1 87 ? 6.441 9.658 -8.561 1.00 60.34 87 GLN A N 1
ATOM 678 C CA . GLN A 1 87 ? 6.465 11.096 -8.822 1.00 60.34 87 GLN A CA 1
ATOM 679 C C . GLN A 1 87 ? 6.281 11.334 -10.333 1.00 60.34 87 GLN A C 1
ATOM 681 O O . GLN A 1 87 ? 7.088 10.878 -11.141 1.00 60.34 87 GLN A O 1
ATOM 686 N N . GLY A 1 88 ? 5.192 11.986 -10.747 1.00 54.44 88 GLY A N 1
ATOM 687 C CA . GLY A 1 88 ? 4.969 12.325 -12.154 1.00 54.44 88 GLY A CA 1
ATOM 688 C C . GLY A 1 88 ? 5.853 13.476 -12.633 1.00 54.44 88 GLY A C 1
ATOM 689 O O . GLY A 1 88 ? 6.413 14.229 -11.837 1.00 54.44 88 GLY A O 1
ATOM 690 N N . HIS A 1 89 ? 5.908 13.677 -13.955 1.00 45.53 89 HIS A N 1
ATOM 691 C CA . HIS A 1 89 ? 6.686 14.741 -14.614 1.00 45.53 89 HIS A CA 1
ATOM 692 C C . HIS A 1 89 ? 6.346 16.181 -14.160 1.00 45.53 89 HIS A C 1
ATOM 694 O O . HIS A 1 89 ? 7.043 17.117 -14.545 1.00 45.53 8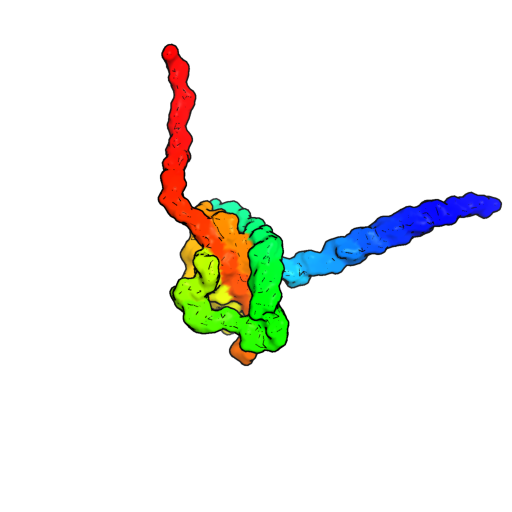9 HIS A O 1
ATOM 700 N N . ARG A 1 90 ? 5.277 16.387 -13.375 1.00 46.03 90 ARG A N 1
ATOM 701 C CA . ARG A 1 90 ? 4.797 17.701 -12.909 1.00 46.03 90 ARG A CA 1
ATOM 702 C C . ARG A 1 90 ? 4.338 17.703 -11.445 1.00 46.03 90 ARG A C 1
ATOM 704 O O . ARG A 1 90 ? 3.321 18.306 -11.135 1.00 46.03 90 ARG A O 1
ATOM 711 N N . LEU A 1 91 ? 5.058 17.020 -10.549 1.00 49.22 91 LEU A N 1
ATOM 712 C CA . LEU A 1 91 ? 4.776 16.966 -9.096 1.00 49.22 91 LEU A CA 1
ATOM 713 C C . LEU A 1 91 ? 3.461 16.269 -8.690 1.00 49.22 91 LEU A C 1
ATOM 715 O O . LEU A 1 91 ? 3.256 16.022 -7.502 1.00 49.22 91 LEU A O 1
ATOM 719 N N . GLU A 1 92 ? 2.604 15.891 -9.638 1.00 45.72 92 GLU A N 1
ATOM 720 C CA . GLU A 1 92 ? 1.440 15.051 -9.366 1.00 45.72 92 GLU A CA 1
ATOM 721 C C . GLU A 1 92 ? 1.837 13.568 -9.294 1.00 45.72 92 GLU A C 1
ATOM 723 O O . GLU A 1 92 ? 2.539 13.066 -10.179 1.00 45.72 92 GLU A O 1
ATOM 728 N N . PRO A 1 93 ? 1.421 12.847 -8.242 1.00 55.38 93 PRO A N 1
ATOM 729 C CA . PRO A 1 93 ? 1.711 11.429 -8.103 1.00 55.38 93 PRO A CA 1
ATOM 730 C C . PRO A 1 93 ? 0.985 10.605 -9.175 1.00 55.38 93 PRO A C 1
ATOM 732 O O . PRO A 1 93 ? -0.235 10.678 -9.310 1.00 55.38 93 PRO A O 1
ATOM 735 N N . VAL A 1 94 ? 1.724 9.777 -9.913 1.00 60.59 94 VAL A N 1
ATOM 736 C CA . VAL A 1 94 ? 1.147 8.833 -10.879 1.00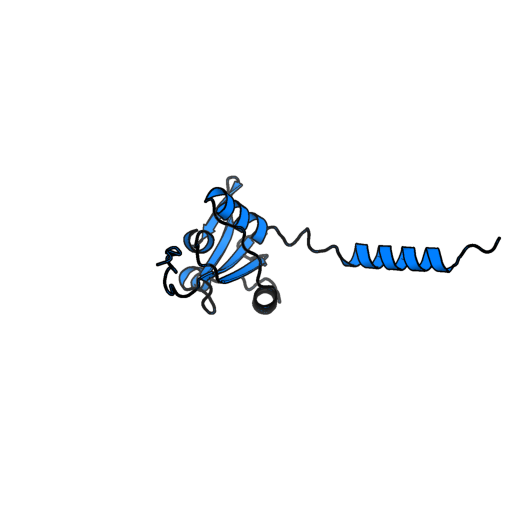 60.59 94 VAL A CA 1
ATOM 737 C C . VAL A 1 94 ? 0.722 7.582 -10.120 1.00 60.59 94 VAL A C 1
ATOM 739 O O . VAL A 1 94 ? 1.565 6.860 -9.584 1.00 60.59 94 VAL A O 1
ATOM 742 N N . ILE A 1 95 ? -0.589 7.342 -10.074 1.00 62.00 95 ILE A N 1
ATOM 743 C CA . ILE A 1 95 ? -1.205 6.202 -9.391 1.00 62.00 95 ILE A CA 1
ATOM 744 C C . ILE A 1 95 ? -1.589 5.146 -10.430 1.00 62.00 95 ILE A C 1
ATOM 746 O O . ILE A 1 95 ? -2.444 5.389 -11.279 1.00 62.00 95 ILE A O 1
ATOM 750 N N . VAL A 1 96 ? -0.992 3.956 -10.350 1.00 62.59 96 VAL A N 1
ATOM 751 C CA . VAL A 1 96 ? -1.284 2.824 -11.251 1.00 62.59 96 VAL A CA 1
ATOM 752 C C . VAL A 1 96 ? -1.599 1.581 -10.411 1.00 62.59 96 VAL A C 1
ATOM 754 O O . VAL A 1 96 ? -0.817 1.284 -9.513 1.00 62.59 96 VAL A O 1
ATOM 757 N N . PRO A 1 97 ? -2.680 0.819 -10.673 1.00 54.06 97 PRO A N 1
ATOM 758 C CA . PRO A 1 97 ? -3.628 0.965 -11.783 1.00 54.06 97 PRO A CA 1
ATOM 759 C C . PRO A 1 97 ? -4.774 1.959 -11.528 1.00 54.06 97 PRO A C 1
ATOM 761 O O . PRO A 1 97 ? -5.310 2.496 -12.489 1.00 54.06 97 PRO A O 1
ATOM 764 N N . ASN A 1 98 ? -5.191 2.185 -10.277 1.00 66.19 98 ASN A N 1
ATOM 765 C CA . ASN A 1 98 ? -6.226 3.159 -9.921 1.00 66.19 98 ASN A CA 1
ATOM 766 C C . ASN A 1 98 ? -6.220 3.470 -8.411 1.00 66.19 98 ASN A C 1
ATOM 768 O O . ASN A 1 98 ? -5.580 2.786 -7.613 1.00 66.19 98 ASN A O 1
ATOM 772 N N . MET A 1 99 ? -6.968 4.507 -8.036 1.00 81.12 99 MET A N 1
ATOM 773 C CA . MET A 1 99 ? -7.059 5.054 -6.678 1.00 81.12 99 MET A CA 1
ATOM 774 C C . MET A 1 99 ? -8.165 4.405 -5.823 1.00 81.12 99 MET A C 1
ATOM 776 O O . MET A 1 99 ? -8.282 4.687 -4.632 1.00 81.12 99 MET A O 1
ATOM 780 N N . ASN A 1 100 ? -8.977 3.515 -6.403 1.00 85.06 100 ASN A N 1
ATOM 781 C CA . ASN A 1 100 ? -10.185 2.995 -5.755 1.00 85.06 100 ASN A CA 1
ATOM 782 C C . ASN A 1 100 ? -9.868 2.138 -4.524 1.00 85.06 100 ASN A C 1
ATOM 784 O O . ASN A 1 100 ? -10.617 2.162 -3.550 1.00 85.06 100 ASN A O 1
ATOM 788 N N . SER A 1 101 ? -8.756 1.396 -4.539 1.00 85.50 101 SER A N 1
ATOM 789 C CA . SER A 1 101 ? -8.306 0.620 -3.376 1.00 85.50 101 SER A CA 1
ATOM 790 C C . SER A 1 101 ? -7.926 1.531 -2.207 1.00 85.50 101 SER A C 1
ATOM 792 O O . SER A 1 101 ? -8.362 1.295 -1.082 1.00 85.50 101 SER A O 1
ATOM 794 N N . ILE A 1 102 ? -7.188 2.612 -2.482 1.00 89.19 102 ILE A N 1
ATOM 795 C CA . ILE A 1 102 ? -6.787 3.628 -1.498 1.00 89.19 102 ILE A CA 1
ATOM 796 C C . ILE A 1 102 ? -8.012 4.297 -0.875 1.00 89.19 102 ILE A C 1
ATOM 798 O O . ILE A 1 102 ? -8.029 4.532 0.332 1.00 89.19 102 ILE A O 1
ATOM 802 N N . LEU A 1 103 ? -9.050 4.562 -1.669 1.00 91.19 103 LEU A N 1
ATOM 803 C CA . LEU A 1 103 ? -10.279 5.231 -1.228 1.00 91.19 103 LEU A CA 1
ATOM 804 C C . LEU A 1 103 ? -11.357 4.273 -0.700 1.00 91.19 103 LEU A C 1
ATOM 806 O O . LEU A 1 103 ? -12.469 4.690 -0.383 1.00 91.19 103 LEU A O 1
ATOM 810 N N . SER A 1 104 ? -11.048 2.985 -0.569 1.00 90.44 104 SER A N 1
ATOM 811 C CA . SER A 1 104 ? -11.988 2.023 -0.004 1.00 90.44 104 SER A CA 1
ATOM 812 C C . SER A 1 104 ? -12.287 2.341 1.465 1.00 90.44 104 SER A C 1
ATOM 814 O O . SER A 1 104 ? -11.387 2.575 2.277 1.00 90.44 104 SER A O 1
ATOM 816 N N . GLN A 1 105 ? -13.567 2.306 1.837 1.00 90.12 105 GLN A N 1
ATOM 817 C CA . GLN A 1 105 ? -13.998 2.440 3.234 1.00 90.12 105 GLN A CA 1
ATOM 818 C C . GLN A 1 105 ? -13.723 1.171 4.054 1.00 90.12 105 GLN A C 1
ATOM 820 O O . GLN A 1 105 ? -13.627 1.237 5.274 1.00 90.12 105 GLN A O 1
ATOM 825 N N . ASN A 1 106 ? -13.549 0.027 3.389 1.00 90.06 106 ASN A N 1
ATOM 826 C CA . ASN A 1 106 ? -13.472 -1.289 4.021 1.00 90.06 106 ASN A CA 1
ATOM 827 C C . ASN A 1 106 ? -12.055 -1.872 3.984 1.00 90.06 106 ASN A C 1
ATOM 829 O O . ASN A 1 106 ? -11.890 -3.075 3.789 1.00 90.06 106 ASN A O 1
ATOM 833 N N . VAL A 1 107 ? -11.018 -1.048 4.128 1.00 91.38 107 VAL A N 1
ATOM 834 C CA . VAL A 1 107 ? -9.633 -1.541 4.176 1.00 91.38 107 VAL A CA 1
ATOM 835 C C . VAL A 1 107 ? -9.409 -2.319 5.474 1.00 91.38 107 VAL A C 1
ATOM 837 O O . VAL A 1 107 ? -9.639 -1.791 6.559 1.00 91.38 107 VAL A O 1
ATOM 840 N N . LYS A 1 108 ? -8.962 -3.576 5.364 1.00 92.31 108 LYS A N 1
ATOM 841 C CA . LYS A 1 108 ? -8.603 -4.423 6.515 1.00 92.31 108 LYS A CA 1
ATOM 842 C C . LYS A 1 108 ? -7.103 -4.496 6.745 1.00 92.31 108 LYS A C 1
ATOM 844 O O . LYS A 1 108 ? -6.668 -4.468 7.888 1.00 92.31 108 LYS A O 1
ATOM 849 N N . THR A 1 109 ? -6.339 -4.600 5.664 1.00 93.38 109 THR A N 1
ATOM 850 C CA . THR A 1 109 ? -4.881 -4.696 5.725 1.00 93.38 109 THR A CA 1
ATOM 851 C C . THR A 1 109 ? -4.296 -3.679 4.773 1.00 93.38 109 THR A C 1
ATOM 853 O O . THR A 1 109 ? -4.733 -3.566 3.624 1.00 93.38 109 THR A O 1
ATOM 856 N N . PHE A 1 110 ? -3.300 -2.961 5.263 1.00 93.94 110 PHE A N 1
ATOM 857 C CA . PHE A 1 110 ? -2.557 -1.971 4.516 1.00 93.94 110 PHE A CA 1
ATOM 858 C C . PHE A 1 110 ? -1.074 -2.180 4.793 1.00 93.94 110 PHE A C 1
ATOM 860 O O . PHE A 1 110 ? -0.688 -2.311 5.948 1.00 93.94 110 PHE A O 1
ATOM 867 N N . ALA A 1 111 ? -0.266 -2.221 3.746 1.00 93.75 111 ALA A N 1
ATOM 868 C CA . ALA A 1 111 ? 1.185 -2.235 3.836 1.00 93.75 111 ALA A CA 1
ATOM 869 C C . ALA A 1 111 ? 1.756 -1.280 2.787 1.00 93.75 111 ALA A C 1
ATOM 871 O O . ALA A 1 111 ? 1.158 -1.087 1.722 1.00 93.75 111 ALA A O 1
ATOM 872 N N . CYS A 1 112 ? 2.900 -0.684 3.093 1.00 90.56 112 CYS A N 1
ATOM 873 C CA . CYS A 1 112 ? 3.567 0.283 2.234 1.00 90.56 112 CYS A CA 1
ATOM 874 C C . CYS A 1 112 ? 5.034 -0.096 2.088 1.00 90.56 112 CYS A C 1
ATOM 876 O O . CYS A 1 112 ? 5.666 -0.465 3.069 1.00 90.56 112 CYS A O 1
ATOM 878 N N . LEU A 1 113 ? 5.559 -0.003 0.868 1.00 89.25 113 LEU A N 1
ATOM 879 C CA . LEU A 1 113 ? 6.975 -0.205 0.584 1.00 89.25 113 LEU A CA 1
ATOM 880 C C . LEU A 1 113 ? 7.521 0.959 -0.237 1.00 89.25 113 LEU A C 1
ATOM 882 O O . LEU A 1 113 ? 6.944 1.303 -1.272 1.00 89.25 113 LEU A O 1
ATOM 886 N N . ASP A 1 114 ? 8.669 1.482 0.179 1.00 85.81 114 ASP A N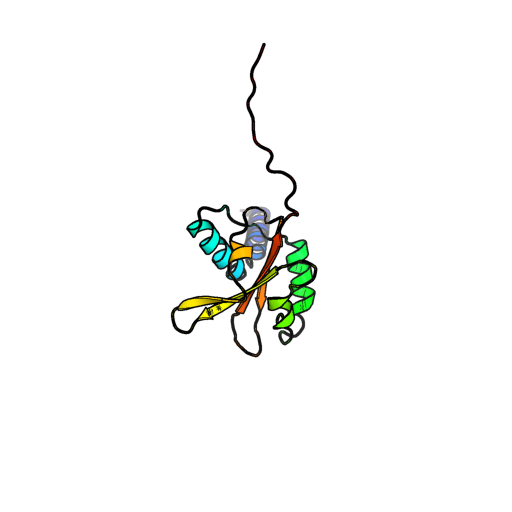 1
ATOM 887 C CA . ASP A 1 114 ? 9.504 2.369 -0.629 1.00 85.81 114 ASP A CA 1
ATOM 888 C C . ASP A 1 114 ? 10.555 1.501 -1.334 1.00 85.81 114 ASP A C 1
ATOM 890 O O . ASP A 1 114 ? 11.378 0.856 -0.682 1.00 85.81 114 ASP A O 1
ATOM 894 N N . LEU A 1 115 ? 10.490 1.424 -2.666 1.00 82.81 115 LEU A N 1
ATOM 895 C CA . LEU A 1 115 ? 11.347 0.556 -3.472 1.00 82.81 115 LEU A CA 1
ATOM 896 C C . LEU A 1 115 ? 12.086 1.355 -4.547 1.00 82.81 115 LEU A C 1
ATOM 898 O O . LEU A 1 115 ? 11.524 2.226 -5.212 1.00 82.81 115 LEU A O 1
ATOM 902 N N . ASP A 1 116 ? 13.347 0.989 -4.758 1.00 79.31 116 ASP A N 1
ATOM 903 C CA . ASP A 1 116 ? 14.160 1.504 -5.853 1.00 79.31 116 ASP A CA 1
ATOM 904 C C . ASP A 1 116 ? 14.045 0.575 -7.071 1.00 79.31 116 ASP A C 1
ATOM 906 O O . ASP A 1 116 ? 14.613 -0.517 -7.081 1.00 79.31 116 ASP A O 1
ATOM 910 N N . CYS A 1 117 ? 13.262 0.970 -8.077 1.00 77.56 117 CYS A N 1
ATOM 911 C CA . CYS A 1 117 ? 12.993 0.144 -9.250 1.00 77.56 117 CYS A CA 1
ATOM 912 C C . CYS A 1 117 ? 13.929 0.477 -10.409 1.00 77.56 117 CYS A C 1
ATOM 914 O O . CYS A 1 117 ? 14.265 1.627 -10.659 1.00 77.56 117 CYS A O 1
ATOM 916 N N . LYS A 1 118 ? 14.269 -0.529 -11.226 1.00 74.06 118 LYS A N 1
ATOM 917 C CA . LYS A 1 118 ? 15.112 -0.324 -12.422 1.00 74.06 118 LYS A CA 1
ATOM 918 C C . LYS A 1 118 ? 14.565 0.714 -13.408 1.00 74.06 118 LYS A C 1
ATOM 920 O O . LYS A 1 118 ? 15.338 1.267 -14.179 1.00 74.06 118 LYS A O 1
ATOM 925 N N . ASP A 1 119 ? 13.246 0.884 -13.465 1.00 70.69 119 ASP A N 1
ATOM 926 C CA . ASP A 1 119 ? 12.581 1.803 -14.388 1.00 70.69 119 ASP A CA 1
ATOM 927 C C . ASP A 1 119 ? 12.408 3.214 -13.807 1.00 70.69 119 ASP A C 1
ATOM 929 O O . ASP A 1 119 ? 12.400 4.174 -14.571 1.00 70.69 119 ASP A O 1
ATOM 933 N N . HIS A 1 120 ? 12.309 3.347 -12.483 1.00 72.25 120 HIS A N 1
ATOM 934 C CA . HIS A 1 120 ? 12.269 4.622 -11.775 1.00 72.25 120 HIS A CA 1
ATOM 935 C C . HIS A 1 120 ? 12.794 4.461 -10.346 1.00 72.25 120 HIS A C 1
ATOM 937 O O . HIS A 1 120 ? 12.381 3.546 -9.631 1.00 72.25 120 HIS A O 1
ATOM 943 N N . HIS A 1 121 ? 13.623 5.414 -9.927 1.00 71.56 121 HIS A N 1
ATOM 944 C CA . HIS A 1 121 ? 14.028 5.582 -8.535 1.00 71.56 121 HIS A CA 1
ATOM 945 C C . HIS A 1 121 ? 12.881 6.179 -7.700 1.00 71.56 121 HIS A C 1
ATOM 947 O O . HIS A 1 121 ? 11.978 6.811 -8.256 1.00 71.56 121 HIS A O 1
ATOM 953 N N . ASP A 1 122 ? 12.917 5.973 -6.380 1.00 70.50 122 ASP A N 1
ATOM 954 C CA . ASP A 1 122 ? 11.970 6.541 -5.404 1.00 70.50 122 ASP A CA 1
ATOM 955 C C . ASP A 1 122 ? 10.489 6.249 -5.709 1.00 70.50 122 ASP A C 1
ATOM 957 O O . ASP A 1 122 ? 9.640 7.142 -5.787 1.00 70.50 122 ASP A O 1
ATOM 961 N N . VAL A 1 123 ? 10.167 4.969 -5.903 1.00 79.31 123 VAL A N 1
ATOM 962 C CA . VAL A 1 123 ? 8.806 4.525 -6.209 1.00 79.31 123 VAL A CA 1
ATOM 963 C C . VAL A 1 123 ? 8.178 3.906 -4.973 1.00 79.31 123 VAL A C 1
ATOM 965 O O . VAL A 1 123 ? 8.738 3.010 -4.344 1.00 79.31 123 VAL A O 1
ATOM 968 N N . PHE A 1 124 ? 6.955 4.321 -4.673 1.00 87.31 124 PHE A N 1
ATOM 969 C CA . PHE A 1 124 ? 6.210 3.794 -3.542 1.00 87.31 124 PHE A CA 1
ATOM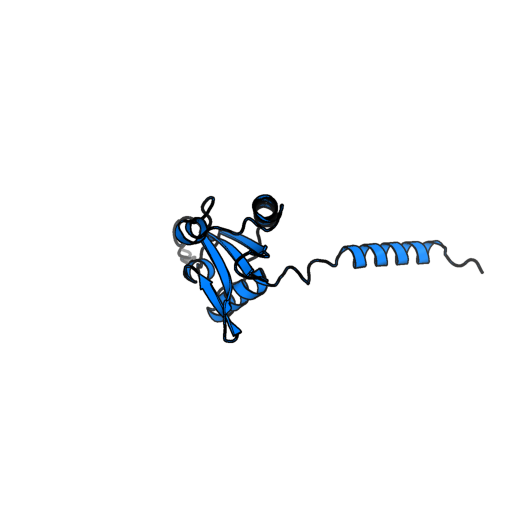 970 C C . PHE A 1 124 ? 5.171 2.781 -4.015 1.00 87.31 124 PHE A C 1
ATOM 972 O O . PHE A 1 124 ? 4.532 2.958 -5.056 1.00 87.31 124 PHE A O 1
ATOM 979 N N . PHE A 1 125 ? 4.968 1.722 -3.241 1.00 89.88 125 PHE A N 1
ATOM 980 C CA . PHE A 1 125 ? 3.947 0.717 -3.502 1.00 89.88 125 PHE A CA 1
ATOM 981 C C . PHE A 1 125 ? 3.049 0.554 -2.284 1.00 89.88 125 PHE A C 1
ATOM 983 O O . PHE A 1 125 ? 3.503 0.190 -1.202 1.00 89.88 125 PHE A O 1
ATOM 990 N N . ALA A 1 126 ? 1.756 0.789 -2.485 1.00 92.44 126 ALA A N 1
ATOM 991 C CA . ALA A 1 126 ? 0.721 0.523 -1.502 1.00 92.44 126 ALA A CA 1
ATOM 992 C C . ALA A 1 126 ? 0.070 -0.835 -1.789 1.00 92.44 126 ALA A C 1
ATOM 994 O O . ALA A 1 126 ? -0.382 -1.102 -2.904 1.00 92.44 126 ALA A O 1
ATOM 995 N N . PHE A 1 127 ? -0.013 -1.676 -0.766 1.00 93.75 127 PHE A N 1
ATOM 996 C CA . PHE A 1 127 ? -0.642 -2.990 -0.802 1.00 93.75 127 PHE A CA 1
ATOM 997 C C . PHE A 1 127 ? -1.884 -2.946 0.084 1.00 93.75 127 PHE A C 1
ATOM 999 O O . PHE A 1 127 ? -1.786 -2.773 1.299 1.00 93.75 127 PHE A O 1
ATOM 1006 N N . ILE A 1 128 ? -3.069 -3.088 -0.513 1.00 93.75 128 ILE A N 1
ATOM 1007 C CA . ILE A 1 128 ? -4.346 -2.962 0.203 1.00 93.75 128 ILE A CA 1
ATOM 1008 C C . ILE A 1 128 ? -5.195 -4.220 0.035 1.00 93.75 128 ILE A C 1
ATOM 1010 O O . ILE A 1 128 ? -5.520 -4.617 -1.085 1.00 93.75 128 ILE A O 1
ATOM 1014 N N . LYS A 1 129 ? -5.609 -4.819 1.156 1.00 93.12 129 LYS A N 1
ATOM 1015 C CA . LYS A 1 129 ? -6.686 -5.818 1.200 1.00 93.12 129 LYS A CA 1
ATOM 1016 C C . LYS A 1 129 ? -7.947 -5.170 1.735 1.00 93.12 129 LYS A C 1
ATOM 1018 O O . LYS A 1 129 ? -8.005 -4.719 2.883 1.00 93.12 129 LYS A O 1
ATOM 1023 N N . ASN A 1 130 ? -8.980 -5.188 0.908 1.00 87.50 130 ASN A N 1
ATOM 1024 C CA . ASN A 1 130 ? -10.321 -4.853 1.348 1.00 87.50 130 ASN A CA 1
ATOM 1025 C C . ASN A 1 130 ? -10.926 -6.037 2.102 1.00 87.50 130 ASN A C 1
ATOM 1027 O O . ASN A 1 130 ? -10.721 -7.200 1.755 1.00 87.50 130 ASN A O 1
ATOM 1031 N N . GLY A 1 131 ? -11.698 -5.742 3.138 1.00 77.50 131 GLY A N 1
ATOM 1032 C CA . GLY A 1 131 ? -12.585 -6.714 3.738 1.00 77.50 131 GLY A CA 1
ATOM 1033 C C . GLY A 1 131 ? -13.615 -7.193 2.727 1.00 77.50 131 GLY A C 1
ATOM 1034 O O . GLY A 1 131 ? -14.114 -6.415 1.915 1.00 77.50 131 GLY A O 1
ATOM 1035 N N . VAL A 1 132 ? -13.966 -8.476 2.811 1.00 65.38 132 VAL A N 1
ATOM 1036 C CA . VAL A 1 132 ? -15.168 -8.997 2.156 1.00 65.38 132 VAL A CA 1
ATOM 1037 C C . VAL A 1 132 ? -16.342 -8.130 2.609 1.00 65.38 132 VAL A C 1
ATOM 1039 O O . VAL A 1 132 ? -16.462 -7.871 3.809 1.00 65.38 132 VAL A O 1
ATOM 1042 N N . ALA A 1 133 ? -17.162 -7.656 1.668 1.00 51.72 133 ALA A N 1
ATOM 1043 C CA . ALA A 1 133 ? -18.329 -6.822 1.939 1.00 51.72 133 ALA A CA 1
ATOM 1044 C C . ALA A 1 133 ? -19.379 -7.617 2.742 1.00 51.72 133 ALA A C 1
ATOM 1046 O O . ALA A 1 133 ? -20.362 -8.122 2.212 1.00 51.72 133 ALA A O 1
ATOM 1047 N N . GLY A 1 134 ? -19.135 -7.787 4.038 1.00 42.94 134 GLY A N 1
ATOM 1048 C CA . GLY A 1 134 ? -20.037 -8.415 4.987 1.00 42.94 134 GLY A CA 1
ATOM 1049 C C . GLY A 1 134 ? -20.839 -7.335 5.691 1.00 42.94 134 GLY A C 1
ATOM 1050 O O . GLY A 1 134 ? -20.281 -6.628 6.519 1.00 42.94 134 GLY A O 1
ATOM 1051 N N . LYS A 1 135 ? -22.120 -7.222 5.314 1.00 39.28 135 LYS A N 1
ATOM 1052 C CA . LYS A 1 135 ? -23.216 -6.461 5.945 1.00 39.28 135 LYS A CA 1
ATOM 1053 C C . LYS A 1 135 ? -22.816 -5.144 6.623 1.00 39.28 135 LYS A C 1
ATOM 1055 O O . LYS A 1 135 ? -22.334 -5.126 7.750 1.00 39.28 135 LYS A O 1
ATOM 1060 N N . SER A 1 136 ? -23.205 -4.038 5.984 1.00 41.22 136 SER A N 1
ATOM 1061 C CA . SER A 1 136 ? -23.522 -2.787 6.678 1.00 41.22 136 SER A CA 1
ATOM 1062 C C . SER A 1 136 ? -24.328 -3.112 7.940 1.00 41.22 136 SER A C 1
ATOM 1064 O O . SER A 1 136 ? -25.491 -3.515 7.859 1.00 41.22 136 SER A O 1
ATOM 1066 N N . ILE A 1 137 ? -23.700 -2.992 9.110 1.00 45.72 137 ILE A N 1
ATOM 1067 C CA . ILE A 1 137 ? -24.429 -2.964 10.371 1.00 45.72 137 ILE A CA 1
ATOM 1068 C C . ILE A 1 137 ? -25.095 -1.593 10.382 1.00 45.72 137 ILE A C 1
ATOM 1070 O O . ILE A 1 137 ? -24.501 -0.593 10.785 1.00 45.72 137 ILE A O 1
ATOM 1074 N N . ARG A 1 138 ? -26.324 -1.533 9.859 1.00 40.81 138 ARG A N 1
ATOM 1075 C CA . ARG A 1 138 ? -27.230 -0.425 10.143 1.00 40.81 138 ARG A CA 1
ATOM 1076 C C . ARG A 1 138 ? -27.383 -0.369 11.658 1.00 40.81 138 ARG A C 1
ATOM 1078 O O . ARG A 1 138 ? -28.048 -1.213 12.251 1.00 40.81 138 ARG A O 1
ATOM 1085 N N . SER A 1 139 ? -26.750 0.627 12.267 1.00 46.19 139 SER A N 1
ATOM 1086 C CA . SER A 1 139 ? -27.157 1.128 13.570 1.00 46.19 139 SER A CA 1
ATOM 1087 C C . SER A 1 139 ? -28.628 1.532 13.473 1.00 46.19 139 SER A C 1
ATOM 1089 O O . SER A 1 139 ? -28.999 2.375 12.655 1.00 46.19 139 SER A O 1
ATOM 1091 N N . GLY A 1 140 ? -29.459 0.876 14.273 1.00 37.69 140 GLY A N 1
ATOM 1092 C CA . GLY A 1 140 ? -30.890 1.108 14.379 1.00 37.69 140 GLY A CA 1
ATOM 1093 C C . GLY A 1 140 ? -31.307 0.974 15.833 1.00 37.69 140 GLY A C 1
ATOM 1094 O O . GLY A 1 140 ? -31.855 -0.044 16.217 1.00 37.69 140 GLY A O 1
ATOM 1095 N N . LYS A 1 141 ? -30.941 1.993 16.615 1.00 41.19 141 LYS A N 1
ATOM 1096 C CA . LYS A 1 141 ? -31.743 2.628 17.671 1.00 41.19 141 LYS A CA 1
ATOM 1097 C C . LYS A 1 141 ? -32.480 1.720 18.678 1.00 41.19 141 LYS A C 1
ATOM 1099 O O . LYS A 1 141 ? -33.452 1.048 18.367 1.00 41.19 141 LYS A O 1
ATOM 1104 N N . SER A 1 142 ? -32.048 1.853 19.932 1.00 45.69 142 SER A N 1
ATOM 1105 C CA . SER A 1 142 ? -32.857 1.676 21.142 1.00 45.69 142 SER A CA 1
ATOM 1106 C C . SER A 1 142 ? -34.258 2.274 20.985 1.00 45.69 142 SER A C 1
ATOM 1108 O O . SER A 1 142 ? -34.370 3.462 20.681 1.00 45.69 142 SER A O 1
ATOM 1110 N N . GLU A 1 143 ? -35.296 1.493 21.280 1.00 40.56 143 GLU A N 1
ATOM 1111 C CA . GLU A 1 143 ? -36.540 2.033 21.817 1.00 40.56 143 GLU A CA 1
ATOM 1112 C C . GLU A 1 143 ? -37.148 1.032 22.806 1.00 40.56 143 GLU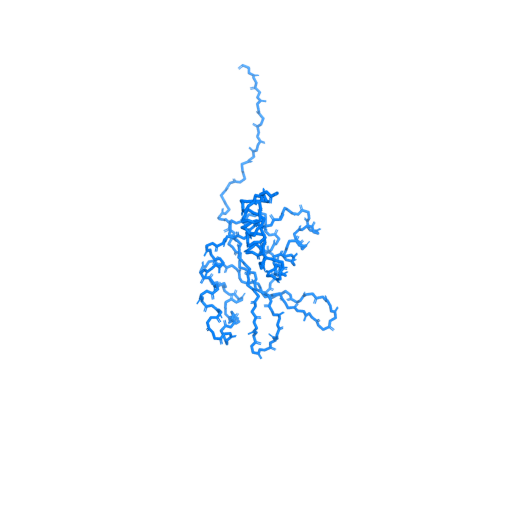 A C 1
ATOM 1114 O O . GLU A 1 143 ? -37.401 -0.129 22.489 1.00 40.56 143 GLU A O 1
ATOM 1119 N N . LYS A 1 144 ? -37.280 1.504 24.048 1.00 41.16 144 LYS A N 1
ATOM 1120 C CA . LYS A 1 144 ? -38.061 0.899 25.124 1.00 41.16 144 LYS A CA 1
ATOM 1121 C C . LYS A 1 144 ? -39.524 0.762 24.693 1.00 41.16 144 LYS A C 1
ATOM 1123 O O . LYS A 1 144 ? -40.088 1.748 24.225 1.00 41.16 144 LYS A O 1
ATOM 1128 N N . ALA A 1 145 ? -40.140 -0.367 25.026 1.00 41.81 145 ALA A N 1
ATOM 1129 C CA . ALA A 1 145 ? -41.473 -0.443 25.627 1.00 41.81 145 ALA A CA 1
ATOM 1130 C C . ALA A 1 145 ? -41.580 -1.771 26.381 1.00 41.81 145 ALA A C 1
ATOM 1132 O O . ALA A 1 145 ? -41.299 -2.815 25.751 1.00 41.81 145 ALA A O 1
#

Radius of gyration: 21.28 Å; Cα contacts (8 Å, |Δi|>4): 185; chains: 1; bounding box: 74×30×61 Å

Solvent-accessible surface area (backbone atoms only — not comparable to full-atom values): 8713 Å² total; per-residue (Å²): 136,86,77,64,73,62,59,60,51,52,50,50,52,50,50,52,57,55,57,71,64,65,67,68,80,78,76,41,60,44,55,52,53,55,31,49,57,19,46,77,70,74,40,80,72,80,68,69,37,66,69,60,28,55,53,50,42,69,69,31,53,79,76,37,73,52,55,87,46,77,60,30,37,74,77,25,54,98,77,20,46,34,28,41,41,31,80,34,101,76,82,49,68,45,60,38,71,56,64,63,72,74,65,43,91,50,64,72,43,33,27,57,42,84,43,54,33,92,89,45,70,77,28,23,35,41,36,35,25,64,51,78,92,71,71,88,79,75,85,75,76,92,76,91,131

Organism: NCBI:txid1611254